Protein AF-A0A1B1AHF5-F1 (afdb_monomer_lite)

Secondary structure (DSSP, 8-state):
-PPP-----HHHHHHHHHHHHHHHHHHHHHTT---HHHHHHHHHHHHHHHHHHHHHHHHHHHHHHHHTT---HHHHHHHHHHGGG-

pLDDT: mean 87.71, std 12.76, range [36.66, 98.06]

Structure (mmCIF, N/CA/C/O backbone):
data_AF-A0A1B1AHF5-F1
#
_entry.id   AF-A0A1B1AHF5-F1
#
loop_
_atom_site.group_PDB
_atom_site.id
_atom_site.type_symbol
_atom_site.label_atom_id
_atom_site.label_alt_id
_atom_site.label_comp_id
_atom_site.label_asym_id
_atom_site.label_entity_id
_atom_site.label_seq_id
_atom_site.pdbx_PDB_ins_code
_atom_site.Cartn_x
_atom_site.Cartn_y
_atom_site.Cartn_z
_atom_site.occupancy
_atom_site.B_iso_or_equiv
_atom_site.auth_seq_id
_atom_site.auth_comp_id
_atom_site.auth_asym_id
_atom_site.auth_atom_id
_atom_site.pdbx_PDB_model_num
ATOM 1 N N . MET A 1 1 ? 4.694 -14.916 -32.810 1.00 36.66 1 MET A N 1
ATOM 2 C CA . MET A 1 1 ? 5.595 -14.170 -31.899 1.00 36.66 1 MET A CA 1
ATOM 3 C C . MET A 1 1 ? 4.831 -13.892 -30.609 1.00 36.66 1 MET A C 1
ATOM 5 O O . MET A 1 1 ? 3.755 -13.315 -30.682 1.00 36.66 1 MET A O 1
ATOM 9 N N . ARG A 1 2 ? 5.287 -14.398 -29.456 1.00 36.66 2 ARG A N 1
ATOM 10 C CA . ARG A 1 2 ? 4.576 -14.266 -28.168 1.00 36.66 2 ARG A CA 1
ATOM 11 C C . ARG A 1 2 ? 4.994 -12.943 -27.518 1.00 36.66 2 ARG A C 1
ATOM 13 O O . ARG A 1 2 ? 6.188 -12.722 -27.343 1.00 36.66 2 ARG A O 1
ATOM 20 N N . ALA A 1 3 ? 4.040 -12.066 -27.208 1.00 46.59 3 ALA A N 1
ATOM 21 C CA . ALA A 1 3 ? 4.322 -10.806 -26.521 1.00 46.59 3 ALA A CA 1
ATOM 22 C C . ALA A 1 3 ? 4.997 -11.074 -25.157 1.00 46.59 3 ALA A C 1
ATOM 24 O O . ALA A 1 3 ? 4.627 -12.042 -24.482 1.00 46.59 3 ALA A O 1
ATOM 25 N N . PRO A 1 4 ? 5.984 -10.260 -24.741 1.00 49.25 4 PRO A N 1
ATOM 26 C CA . PRO A 1 4 ? 6.669 -10.441 -23.466 1.00 49.25 4 PRO A CA 1
ATOM 27 C C . PRO A 1 4 ? 5.669 -10.302 -22.312 1.00 49.25 4 PRO A C 1
ATOM 29 O O . PRO A 1 4 ? 4.903 -9.340 -22.239 1.00 49.25 4 PRO A O 1
ATOM 32 N N . LYS A 1 5 ? 5.658 -11.297 -21.422 1.00 54.53 5 LYS A N 1
ATOM 33 C CA . LYS A 1 5 ? 4.762 -11.368 -20.264 1.00 54.53 5 LYS A CA 1
ATOM 34 C C . LYS A 1 5 ? 5.160 -10.246 -19.298 1.00 54.53 5 LYS A C 1
ATOM 36 O O . LYS A 1 5 ? 6.278 -10.258 -18.796 1.00 54.53 5 LYS A O 1
ATOM 41 N N . GLN A 1 6 ? 4.292 -9.257 -19.080 1.00 59.91 6 GLN A N 1
ATOM 42 C CA . GLN A 1 6 ? 4.535 -8.258 -18.035 1.00 59.91 6 GLN A CA 1
ATOM 43 C C . GLN A 1 6 ? 4.588 -8.949 -16.662 1.00 59.91 6 GLN A C 1
ATOM 45 O O . GLN A 1 6 ? 3.874 -9.946 -16.480 1.00 59.91 6 GLN A O 1
ATOM 50 N N . PRO A 1 7 ? 5.398 -8.452 -15.707 1.00 66.38 7 PRO A N 1
ATOM 51 C CA . PRO A 1 7 ? 5.425 -9.000 -14.357 1.00 66.38 7 PRO A CA 1
ATOM 52 C C . PRO A 1 7 ? 4.004 -9.033 -13.791 1.00 66.38 7 PRO A C 1
ATOM 54 O O . PRO A 1 7 ? 3.209 -8.104 -13.981 1.00 66.38 7 PRO A O 1
ATOM 57 N N . SER A 1 8 ? 3.650 -10.159 -13.168 1.00 74.12 8 SER A N 1
ATOM 58 C CA . SER A 1 8 ? 2.290 -10.371 -12.682 1.00 74.12 8 SER A CA 1
ATOM 59 C C . SER A 1 8 ? 1.967 -9.327 -11.623 1.00 74.12 8 SER A C 1
ATOM 61 O O . SER A 1 8 ? 2.543 -9.331 -10.541 1.00 74.12 8 SER A O 1
ATOM 63 N N . ARG A 1 9 ? 1.001 -8.454 -11.917 1.00 86.00 9 ARG A N 1
ATOM 64 C CA . ARG A 1 9 ? 0.503 -7.449 -10.966 1.00 86.00 9 ARG A CA 1
ATOM 65 C C . ARG A 1 9 ? -0.398 -8.060 -9.887 1.00 86.00 9 ARG A C 1
ATOM 67 O O . ARG A 1 9 ? -0.852 -7.350 -8.991 1.00 86.00 9 ARG A O 1
ATOM 74 N N . GLU A 1 10 ? -0.677 -9.365 -9.948 1.00 89.75 10 GLU A N 1
ATOM 75 C CA . GLU A 1 10 ? -1.562 -10.046 -8.998 1.00 89.75 10 GLU A CA 1
ATOM 76 C C . GLU A 1 10 ? -1.160 -9.888 -7.525 1.00 89.75 10 GLU A C 1
ATOM 78 O O . GLU A 1 10 ? -2.061 -9.666 -6.711 1.00 89.75 10 GLU A O 1
ATOM 83 N N . PRO A 1 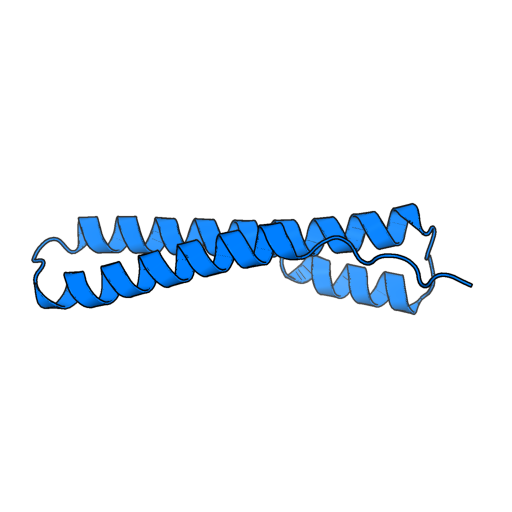11 ? 0.124 -9.991 -7.124 1.00 90.00 11 PRO A N 1
ATOM 84 C CA . PRO A 1 11 ? 0.505 -9.848 -5.721 1.00 90.00 11 PRO A CA 1
ATOM 85 C C . PRO A 1 11 ? 0.204 -8.443 -5.188 1.00 90.00 11 PRO A C 1
ATOM 87 O O . PRO A 1 11 ? -0.376 -8.308 -4.108 1.00 90.00 11 PRO A O 1
ATOM 90 N N . VAL A 1 12 ? 0.511 -7.409 -5.979 1.00 93.69 12 VAL A N 1
ATOM 91 C CA . VAL A 1 12 ? 0.211 -6.005 -5.663 1.00 93.69 12 VAL A CA 1
ATOM 92 C C . VAL A 1 12 ? -1.302 -5.801 -5.549 1.00 93.69 12 VAL A C 1
ATOM 94 O O . VAL A 1 12 ? -1.776 -5.273 -4.544 1.00 93.69 12 VAL A O 1
ATOM 97 N N . ILE A 1 13 ? -2.082 -6.310 -6.511 1.00 94.88 13 ILE A N 1
ATOM 98 C CA . ILE A 1 13 ? -3.554 -6.244 -6.487 1.00 94.88 13 ILE A CA 1
ATOM 99 C C . ILE A 1 13 ? -4.118 -6.931 -5.236 1.00 94.88 13 ILE A C 1
ATOM 101 O O . ILE A 1 13 ? -4.975 -6.368 -4.553 1.00 94.88 13 ILE A O 1
ATOM 105 N N . LYS A 1 14 ? -3.636 -8.133 -4.893 1.00 94.69 14 LYS A N 1
ATOM 106 C CA . LYS A 1 14 ? -4.062 -8.862 -3.686 1.00 94.69 14 LYS A CA 1
ATOM 107 C C . LYS A 1 14 ? -3.759 -8.063 -2.416 1.00 94.69 14 LYS A C 1
ATOM 109 O O . LYS A 1 14 ? -4.588 -8.039 -1.506 1.00 94.69 14 LYS A O 1
ATOM 114 N N . ARG A 1 15 ? -2.606 -7.393 -2.347 1.00 94.44 15 ARG A N 1
ATOM 115 C CA . ARG A 1 15 ? -2.215 -6.568 -1.194 1.00 94.44 15 ARG A CA 1
ATOM 116 C C . ARG A 1 15 ? -3.092 -5.322 -1.062 1.00 94.44 15 ARG A C 1
ATOM 118 O O . ARG A 1 15 ? -3.587 -5.056 0.030 1.00 94.44 15 ARG A O 1
ATOM 125 N N . LEU A 1 16 ? -3.362 -4.634 -2.172 1.00 97.25 16 LEU A N 1
ATOM 126 C CA . LEU A 1 16 ? -4.261 -3.477 -2.201 1.00 97.25 16 LEU A CA 1
ATOM 127 C C . LEU A 1 16 ? -5.695 -3.856 -1.811 1.00 97.25 16 LEU A C 1
ATOM 129 O O . LEU A 1 16 ? -6.281 -3.182 -0.973 1.00 97.25 16 LEU A O 1
ATOM 133 N N . ARG A 1 17 ? -6.231 -4.982 -2.304 1.00 97.69 17 ARG A N 1
ATOM 134 C CA . ARG A 1 17 ? -7.563 -5.481 -1.901 1.00 97.69 17 ARG A CA 1
ATOM 135 C C . ARG A 1 17 ? -7.664 -5.774 -0.401 1.00 97.69 17 ARG A C 1
ATOM 137 O O . ARG A 1 17 ? -8.699 -5.528 0.214 1.00 97.69 17 ARG A O 1
ATOM 144 N N . ARG A 1 18 ? -6.595 -6.295 0.211 1.00 96.31 18 ARG A N 1
ATOM 145 C CA . ARG A 1 18 ? -6.540 -6.493 1.671 1.00 96.31 18 ARG A CA 1
ATOM 146 C C . ARG A 1 18 ? -6.547 -5.155 2.412 1.00 96.31 18 ARG A C 1
ATOM 148 O O . ARG A 1 18 ? -7.322 -5.003 3.352 1.00 96.31 18 ARG A O 1
ATOM 155 N N . ALA A 1 19 ? -5.735 -4.193 1.970 1.00 97.69 19 ALA A N 1
ATOM 156 C CA . ALA A 1 19 ? -5.705 -2.844 2.539 1.00 97.69 19 ALA A CA 1
ATOM 157 C C . ALA A 1 19 ? -7.071 -2.141 2.417 1.00 97.69 19 ALA A C 1
ATOM 159 O O . ALA A 1 19 ? -7.547 -1.550 3.378 1.00 97.69 19 ALA A O 1
ATOM 160 N N . GLU A 1 20 ? -7.747 -2.294 1.279 1.00 98.06 20 GLU A N 1
ATOM 161 C CA . GLU A 1 20 ? -9.100 -1.792 1.022 1.00 98.06 20 GLU A CA 1
ATOM 162 C C . GLU A 1 20 ? -10.135 -2.402 1.986 1.00 98.06 20 GLU A C 1
ATOM 164 O O . GLU A 1 20 ? -10.960 -1.693 2.564 1.00 98.06 20 GLU A O 1
ATOM 169 N N . GLY A 1 21 ? -10.083 -3.721 2.206 1.00 97.81 21 GLY A N 1
ATOM 170 C CA . GLY A 1 21 ? -10.926 -4.399 3.193 1.00 97.81 21 GLY A CA 1
ATOM 171 C C . GLY A 1 21 ? -10.683 -3.903 4.620 1.00 97.81 21 GLY A C 1
ATOM 172 O O . GLY A 1 21 ? -11.640 -3.679 5.365 1.00 97.81 21 GLY A O 1
ATOM 173 N N . HIS A 1 22 ? -9.417 -3.683 4.977 1.00 96.94 22 HIS A N 1
ATOM 174 C CA . HIS A 1 22 ? -9.026 -3.177 6.289 1.00 96.94 22 HIS A CA 1
ATOM 175 C C . HIS A 1 22 ? -9.499 -1.732 6.494 1.00 96.94 22 HIS A C 1
ATOM 177 O O . HIS A 1 22 ? -10.125 -1.436 7.508 1.00 96.94 22 HIS A O 1
ATOM 183 N N . LEU A 1 23 ? -9.325 -0.866 5.492 1.00 97.31 23 LEU A N 1
ATOM 184 C CA . LEU A 1 23 ? -9.823 0.507 5.524 1.00 97.31 23 LEU A CA 1
ATOM 185 C C . LEU A 1 23 ? -11.346 0.550 5.704 1.00 97.31 23 LEU A C 1
ATOM 187 O O . LEU A 1 23 ? -11.843 1.273 6.562 1.00 97.31 23 LEU A O 1
ATOM 191 N N . ARG A 1 24 ? -12.090 -0.298 4.980 1.00 96.88 24 ARG A N 1
ATOM 192 C CA . ARG A 1 24 ? -13.543 -0.437 5.173 1.00 96.88 24 ARG A CA 1
ATOM 193 C C . ARG A 1 24 ? -13.917 -0.849 6.599 1.00 96.88 24 ARG A C 1
ATOM 195 O O . ARG A 1 24 ? -14.948 -0.408 7.103 1.00 96.88 24 ARG A O 1
ATOM 202 N N . ALA A 1 25 ? -13.128 -1.708 7.244 1.00 95.06 25 ALA A N 1
ATOM 203 C CA . ALA A 1 25 ? -13.355 -2.084 8.639 1.00 95.06 25 ALA A CA 1
ATOM 204 C C . ALA A 1 25 ? -13.095 -0.912 9.597 1.00 95.06 25 ALA A C 1
ATOM 206 O O . ALA A 1 25 ? -13.919 -0.676 10.478 1.00 95.06 25 ALA A O 1
ATOM 207 N N . ILE A 1 26 ? -12.031 -0.135 9.373 1.00 95.31 26 ILE A N 1
ATOM 208 C CA . ILE A 1 26 ? -11.725 1.079 10.146 1.00 95.31 26 ILE A CA 1
ATOM 209 C C . ILE A 1 26 ? -12.875 2.088 10.045 1.00 95.31 26 ILE A C 1
ATOM 211 O O . ILE A 1 26 ? -13.326 2.597 11.068 1.00 95.31 26 ILE A O 1
ATOM 215 N N . THR A 1 27 ? -13.409 2.334 8.842 1.00 94.62 27 THR A N 1
ATOM 216 C CA . THR A 1 27 ? -14.556 3.239 8.647 1.00 94.62 27 THR A CA 1
ATOM 217 C C . THR A 1 27 ? -15.783 2.799 9.447 1.00 94.62 27 THR A C 1
ATOM 219 O O . THR A 1 27 ? -16.468 3.640 10.021 1.00 94.62 27 THR A O 1
ATOM 222 N N . ARG A 1 28 ? -16.049 1.489 9.538 1.00 92.81 28 ARG A N 1
ATOM 223 C CA . ARG A 1 28 ? -17.137 0.963 10.381 1.00 92.81 28 ARG A CA 1
ATOM 224 C C . ARG A 1 28 ? -16.841 1.126 11.871 1.00 92.81 28 ARG A C 1
ATOM 226 O O . ARG A 1 28 ? -17.731 1.507 12.620 1.00 92.81 28 ARG A O 1
ATOM 233 N N . LEU A 1 29 ? -15.602 0.866 12.293 1.00 90.12 29 LEU A N 1
ATOM 234 C CA . LEU A 1 29 ? -15.186 0.995 13.692 1.00 90.12 29 LEU A CA 1
ATOM 235 C C . LEU A 1 29 ? -15.225 2.441 14.185 1.00 90.12 29 LEU A C 1
ATOM 237 O O . LEU A 1 29 ? -15.542 2.661 15.349 1.00 90.12 29 LEU A O 1
ATOM 241 N N . LEU A 1 30 ? -14.942 3.418 13.321 1.00 89.62 30 LEU A N 1
ATOM 242 C CA . LEU A 1 30 ? -15.012 4.843 13.655 1.00 89.62 30 LEU A CA 1
ATOM 243 C C . LEU A 1 30 ? -16.389 5.266 14.186 1.00 89.62 30 LEU A C 1
ATOM 2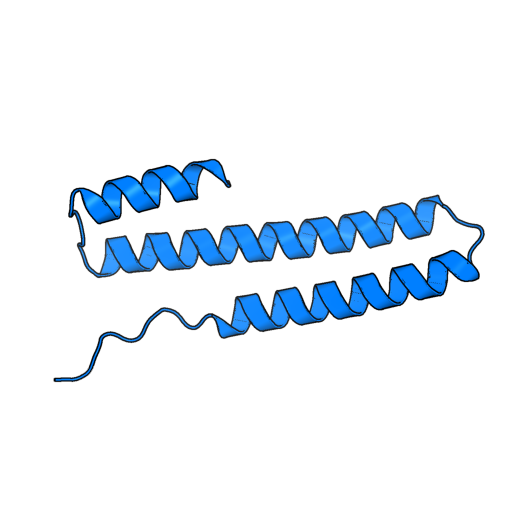45 O O . LEU A 1 30 ? -16.457 6.135 15.047 1.00 89.62 30 LEU A O 1
ATOM 249 N N . ALA A 1 31 ? -17.470 4.631 13.726 1.00 83.75 31 ALA A N 1
ATOM 250 C CA . ALA A 1 31 ? -18.820 4.929 14.199 1.00 83.75 31 ALA A CA 1
ATOM 251 C C . ALA A 1 31 ? -19.098 4.409 15.623 1.00 83.75 31 ALA A C 1
ATOM 253 O O . ALA A 1 31 ? -20.037 4.868 16.269 1.00 83.75 31 ALA A O 1
ATOM 254 N N . THR A 1 32 ? -18.313 3.445 16.117 1.00 85.50 32 THR A N 1
ATOM 255 C CA . THR A 1 32 ? -18.622 2.700 17.351 1.00 85.50 32 THR A CA 1
ATOM 256 C C . THR A 1 32 ? -17.505 2.710 18.395 1.00 85.50 32 THR A C 1
ATOM 258 O O . THR A 1 32 ? -17.739 2.333 19.541 1.00 85.50 32 THR A O 1
ATOM 261 N N . THR A 1 33 ? -16.280 3.100 18.039 1.00 79.06 33 THR A N 1
ATOM 262 C CA . THR A 1 33 ? -15.115 3.039 18.934 1.00 79.06 33 THR A CA 1
ATOM 263 C C . THR A 1 33 ? -14.838 4.365 19.635 1.00 79.06 33 THR A C 1
ATOM 265 O O . THR A 1 33 ? -14.963 5.435 19.048 1.00 79.06 33 THR A O 1
ATOM 268 N N . ARG A 1 34 ? -14.38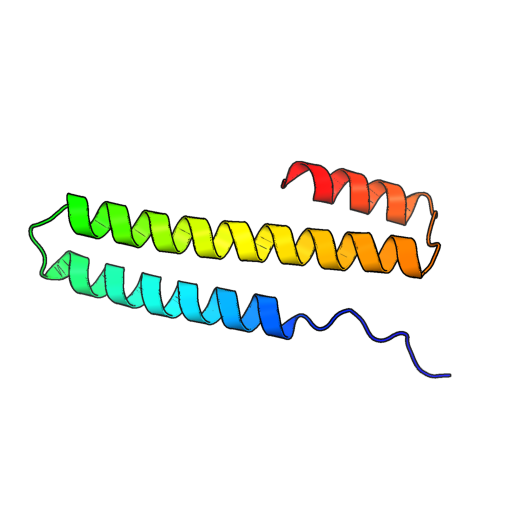2 4.294 20.890 1.00 80.19 34 ARG A N 1
ATOM 269 C CA . ARG A 1 34 ? -13.896 5.460 21.653 1.00 80.19 34 ARG A CA 1
ATOM 270 C C . ARG A 1 34 ? -12.370 5.578 21.688 1.00 80.19 34 ARG A C 1
ATOM 272 O O . ARG A 1 34 ? -11.853 6.596 22.133 1.00 80.19 34 ARG A O 1
ATOM 279 N N . SER A 1 35 ? -11.636 4.552 21.245 1.00 90.94 35 SER A N 1
ATOM 280 C CA . SER A 1 35 ? -10.168 4.562 21.289 1.00 90.94 35 SER A CA 1
ATOM 281 C C . SER A 1 35 ? -9.574 5.089 19.984 1.00 90.94 35 SER A C 1
ATOM 283 O O . SER A 1 35 ? -9.360 4.336 19.030 1.00 90.94 35 SER A O 1
ATOM 285 N N . THR A 1 36 ? -9.255 6.384 19.964 1.00 92.25 36 THR A N 1
ATOM 286 C CA . THR A 1 36 ? -8.552 7.041 18.848 1.00 92.25 36 THR A CA 1
ATOM 287 C C . THR A 1 36 ? -7.183 6.411 18.585 1.00 92.25 36 THR A C 1
ATOM 289 O O . THR A 1 36 ? -6.773 6.286 17.435 1.00 92.25 36 THR A O 1
ATOM 292 N N . VAL A 1 37 ? -6.496 5.943 19.635 1.00 94.75 37 VAL A N 1
ATOM 293 C CA . VAL A 1 37 ? -5.177 5.297 19.522 1.00 94.75 37 VAL A CA 1
ATOM 294 C C . VAL A 1 37 ? -5.257 4.006 18.706 1.00 94.75 37 VAL A C 1
ATOM 296 O O . VAL A 1 37 ? -4.441 3.801 17.811 1.00 94.75 37 VAL A O 1
ATOM 299 N N . ASN A 1 38 ? -6.257 3.158 18.964 1.00 93.38 38 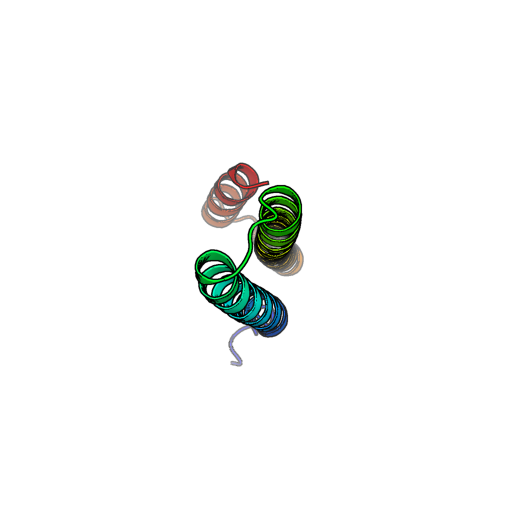ASN A N 1
ATOM 300 C CA . ASN A 1 38 ? -6.435 1.911 18.215 1.00 93.38 38 ASN A CA 1
ATOM 301 C C . ASN A 1 38 ? -6.719 2.196 16.728 1.00 93.38 38 ASN A C 1
ATOM 303 O O . ASN A 1 38 ? -6.110 1.598 15.843 1.00 93.38 38 ASN A O 1
ATOM 307 N N . ILE A 1 39 ? -7.574 3.181 16.440 1.00 94.94 39 ILE A N 1
ATOM 308 C CA . ILE A 1 39 ? -7.854 3.584 15.056 1.00 94.94 39 ILE A CA 1
ATOM 309 C C . ILE A 1 39 ? -6.603 4.116 14.358 1.00 94.94 39 ILE A C 1
ATOM 311 O O . ILE A 1 39 ? -6.313 3.690 13.241 1.00 94.94 39 ILE A O 1
ATOM 315 N N . ALA A 1 40 ? -5.822 4.975 15.015 1.00 95.31 40 ALA A N 1
ATOM 316 C CA . ALA A 1 40 ? -4.572 5.482 14.458 1.00 95.31 40 ALA A CA 1
ATOM 317 C C . ALA A 1 40 ? -3.579 4.348 14.138 1.00 95.31 40 ALA A C 1
ATOM 319 O O . ALA A 1 40 ? -2.945 4.355 13.083 1.00 95.31 40 ALA A O 1
ATOM 320 N N . GLN A 1 41 ? -3.481 3.332 15.002 1.00 96.62 41 GLN A N 1
ATOM 321 C CA . GLN A 1 41 ? -2.643 2.153 14.755 1.00 96.62 41 GLN A CA 1
ATOM 322 C C . GLN A 1 41 ? -3.119 1.339 13.544 1.00 96.62 41 GLN A C 1
ATOM 324 O O . GLN A 1 41 ? -2.298 0.924 12.724 1.00 96.62 41 GLN A O 1
ATOM 329 N N . GLN A 1 42 ? -4.431 1.136 13.396 1.00 96.19 42 GLN A N 1
ATOM 330 C CA . GLN A 1 42 ? -4.987 0.431 12.239 1.00 96.19 42 GLN A CA 1
ATOM 331 C C . GLN A 1 42 ? -4.771 1.212 10.937 1.00 96.19 42 GLN A C 1
ATOM 333 O O . GLN A 1 42 ? -4.376 0.621 9.931 1.00 96.19 42 GLN A O 1
ATOM 338 N N . ILE A 1 43 ? -4.956 2.538 10.955 1.00 96.94 43 ILE A N 1
ATOM 339 C CA . ILE A 1 43 ? -4.682 3.404 9.797 1.00 96.94 43 ILE A CA 1
ATOM 340 C C . ILE A 1 43 ? -3.210 3.295 9.399 1.00 96.94 43 ILE A C 1
ATOM 342 O O . ILE A 1 43 ? -2.921 3.010 8.239 1.00 96.94 43 ILE A O 1
ATOM 346 N N . ARG A 1 44 ? -2.283 3.389 10.358 1.00 97.94 44 ARG A N 1
ATOM 347 C CA . ARG A 1 44 ? -0.847 3.204 10.101 1.00 97.94 44 ARG A CA 1
ATOM 348 C C . ARG A 1 44 ? -0.538 1.843 9.464 1.00 97.94 44 ARG A C 1
ATOM 350 O O . ARG A 1 44 ? 0.330 1.746 8.598 1.00 97.94 44 ARG A O 1
ATOM 357 N N . ALA A 1 45 ? -1.240 0.780 9.860 1.00 96.94 45 ALA A N 1
ATOM 358 C CA . ALA A 1 45 ? -1.079 -0.538 9.243 1.00 96.94 45 ALA A CA 1
ATOM 359 C C . ALA A 1 45 ? -1.554 -0.558 7.776 1.00 96.94 45 ALA A C 1
ATOM 361 O O . ALA A 1 45 ? -0.918 -1.194 6.931 1.00 96.94 45 ALA A O 1
ATOM 362 N N . VAL A 1 46 ? -2.641 0.152 7.456 1.00 98.06 46 VAL A N 1
ATOM 363 C CA . VAL A 1 46 ? -3.114 0.335 6.074 1.00 98.06 46 VAL A CA 1
ATOM 364 C C . VAL A 1 46 ? -2.108 1.146 5.257 1.00 98.06 46 VAL A C 1
ATOM 366 O O . VAL A 1 46 ? -1.739 0.716 4.165 1.00 98.06 46 VAL A O 1
ATOM 369 N N . GLU A 1 47 ? -1.612 2.262 5.791 1.00 97.94 47 GLU A N 1
ATOM 370 C CA . GLU A 1 47 ? -0.590 3.093 5.145 1.00 97.94 47 GLU A CA 1
ATOM 371 C C . GLU A 1 47 ? 0.663 2.279 4.812 1.00 97.94 47 GLU A C 1
ATOM 373 O O . GLU A 1 47 ? 1.118 2.284 3.668 1.00 97.94 47 GLU A O 1
ATOM 378 N N . ALA A 1 48 ? 1.171 1.500 5.773 1.00 97.38 48 ALA A N 1
ATOM 379 C CA . ALA A 1 48 ? 2.318 0.623 5.559 1.00 97.38 48 ALA A CA 1
ATOM 380 C C . ALA A 1 48 ? 2.042 -0.425 4.467 1.00 97.38 48 ALA A C 1
ATOM 382 O O . ALA A 1 48 ? 2.886 -0.675 3.605 1.00 97.38 48 ALA A O 1
ATOM 383 N N . ALA A 1 49 ? 0.847 -1.025 4.452 1.00 96.31 49 ALA A N 1
ATOM 384 C CA . ALA A 1 49 ? 0.474 -2.002 3.433 1.00 96.31 49 ALA A CA 1
ATOM 385 C C . ALA A 1 49 ? 0.441 -1.395 2.019 1.00 96.31 49 ALA A C 1
ATOM 387 O O . ALA A 1 49 ? 0.916 -2.034 1.075 1.00 96.31 49 ALA A O 1
ATOM 388 N N . VAL A 1 50 ? -0.081 -0.172 1.880 1.00 97.38 50 VAL A N 1
ATOM 389 C CA . VAL A 1 50 ? -0.123 0.573 0.612 1.00 97.38 50 VAL A CA 1
ATOM 390 C C . VAL A 1 50 ? 1.279 1.013 0.188 1.00 97.38 50 VAL A C 1
ATOM 392 O O . VAL A 1 50 ? 1.644 0.832 -0.975 1.00 97.38 50 VAL A O 1
ATOM 395 N N . ALA A 1 51 ? 2.097 1.513 1.118 1.00 96.44 51 ALA A N 1
ATOM 396 C CA . ALA A 1 51 ? 3.484 1.890 0.854 1.00 96.44 51 ALA A CA 1
ATOM 397 C C . ALA A 1 51 ? 4.296 0.702 0.319 1.00 96.44 51 ALA A C 1
ATOM 399 O O . ALA A 1 51 ? 4.960 0.824 -0.711 1.00 96.44 51 ALA A O 1
ATOM 400 N N . HIS A 1 52 ? 4.160 -0.472 0.941 1.00 94.88 52 HIS A N 1
ATOM 401 C CA . HIS A 1 52 ? 4.794 -1.695 0.455 1.00 94.88 52 HIS A CA 1
ATOM 402 C C . HIS A 1 52 ? 4.291 -2.118 -0.929 1.00 94.88 52 HIS A C 1
ATOM 404 O O . HIS A 1 52 ? 5.089 -2.534 -1.764 1.00 94.88 52 HIS A O 1
ATOM 410 N N . ALA A 1 53 ? 2.986 -2.009 -1.196 1.00 95.19 53 ALA A N 1
ATOM 411 C CA . ALA A 1 53 ? 2.430 -2.335 -2.509 1.00 95.19 53 ALA A CA 1
ATOM 412 C C . ALA A 1 53 ? 2.996 -1.419 -3.611 1.00 95.19 53 ALA A C 1
ATOM 414 O O . ALA A 1 53 ? 3.340 -1.900 -4.690 1.00 95.19 53 ALA A O 1
ATOM 415 N N . LYS A 1 54 ? 3.146 -0.119 -3.320 1.00 95.00 54 LYS A N 1
ATOM 416 C CA . LYS A 1 54 ? 3.790 0.862 -4.206 1.00 95.00 54 LYS A CA 1
ATOM 417 C C . LYS A 1 54 ? 5.257 0.511 -4.469 1.00 95.00 54 LYS A C 1
ATOM 419 O O . LYS A 1 54 ? 5.661 0.453 -5.625 1.00 95.00 54 LYS A O 1
ATOM 424 N N . GLN A 1 55 ? 6.040 0.258 -3.417 1.00 94.00 55 GLN A N 1
ATOM 425 C CA . GLN A 1 55 ? 7.457 -0.107 -3.546 1.00 94.00 55 GLN A CA 1
ATOM 426 C C . GLN A 1 55 ? 7.634 -1.371 -4.389 1.00 94.00 55 GLN A C 1
ATOM 428 O O . GLN A 1 55 ? 8.441 -1.384 -5.311 1.00 94.00 55 GLN A O 1
ATOM 433 N N . GLN A 1 56 ? 6.827 -2.401 -4.123 1.00 92.75 56 GLN A N 1
ATOM 434 C CA . GLN A 1 56 ? 6.855 -3.639 -4.893 1.00 92.75 56 GLN A CA 1
ATOM 435 C C . GLN A 1 56 ? 6.542 -3.392 -6.376 1.00 92.75 56 GLN A C 1
ATOM 437 O O . GLN A 1 56 ? 7.275 -3.866 -7.233 1.00 92.75 56 GLN A O 1
ATOM 442 N N . LEU A 1 57 ? 5.509 -2.600 -6.686 1.00 91.38 57 LEU A N 1
ATOM 443 C CA . LEU A 1 57 ? 5.162 -2.256 -8.069 1.00 91.38 57 LEU A CA 1
ATOM 444 C C . LEU A 1 57 ? 6.320 -1.566 -8.808 1.00 91.38 57 LEU A C 1
ATOM 446 O O . LEU A 1 57 ? 6.584 -1.881 -9.968 1.00 91.38 57 LEU A O 1
ATOM 450 N N . ILE A 1 58 ? 6.994 -0.624 -8.142 1.00 91.38 58 ILE A N 1
ATOM 451 C CA . ILE A 1 58 ? 8.139 0.096 -8.708 1.00 91.38 58 ILE A CA 1
ATOM 452 C C . ILE A 1 58 ? 9.309 -0.866 -8.930 1.00 91.38 58 ILE A C 1
ATOM 454 O O . ILE A 1 58 ? 9.867 -0.895 -10.024 1.00 91.38 58 ILE A O 1
ATOM 458 N N . HIS A 1 59 ? 9.650 -1.683 -7.932 1.00 89.81 59 HIS A N 1
ATOM 459 C CA . HIS A 1 59 ? 10.748 -2.645 -8.029 1.00 89.81 59 HIS A CA 1
ATOM 460 C C . HIS A 1 59 ? 10.513 -3.674 -9.143 1.00 89.81 59 HIS A C 1
ATOM 462 O O . HIS A 1 59 ? 11.419 -3.913 -9.938 1.00 89.81 59 HIS A O 1
ATOM 468 N N . ASP A 1 60 ? 9.296 -4.214 -9.259 1.00 88.62 60 ASP A N 1
ATOM 469 C CA . ASP A 1 60 ? 8.932 -5.174 -10.308 1.00 88.62 60 ASP A CA 1
ATOM 470 C C . ASP A 1 60 ? 9.109 -4.560 -11.711 1.00 88.62 60 ASP A C 1
ATOM 472 O O . ASP A 1 60 ? 9.597 -5.217 -12.633 1.00 88.62 60 ASP A O 1
ATOM 476 N N . HIS A 1 61 ? 8.751 -3.281 -11.881 1.00 86.56 61 HIS A N 1
ATOM 477 C CA . HIS A 1 61 ? 8.962 -2.565 -13.140 1.00 86.56 61 HIS A CA 1
ATOM 478 C C . HIS A 1 61 ? 10.452 -2.326 -13.420 1.00 86.56 61 HIS A C 1
ATOM 480 O O . HIS A 1 61 ? 10.921 -2.616 -14.521 1.00 86.56 61 HIS A O 1
ATOM 486 N N . MET A 1 62 ? 11.209 -1.845 -12.426 1.00 85.88 62 MET A N 1
ATOM 487 C CA . MET A 1 62 ? 12.652 -1.617 -12.558 1.00 85.88 62 MET A CA 1
ATOM 488 C C . MET A 1 62 ? 13.387 -2.895 -12.961 1.00 85.88 62 MET A C 1
ATOM 490 O O . MET A 1 62 ? 14.206 -2.877 -13.881 1.00 85.88 62 MET A O 1
ATOM 494 N N . GLN A 1 63 ? 13.062 -4.011 -12.307 1.00 86.25 63 GLN A N 1
ATOM 495 C CA . GLN A 1 63 ? 13.674 -5.298 -12.590 1.00 86.25 63 GLN A CA 1
ATOM 496 C C . GLN A 1 63 ? 13.365 -5.768 -14.018 1.00 86.25 63 GLN A C 1
ATOM 498 O O . GLN A 1 63 ? 14.278 -6.180 -14.729 1.00 86.25 63 GLN A O 1
ATOM 503 N N . HIS A 1 64 ? 12.127 -5.601 -14.492 1.00 84.12 64 HIS A N 1
ATOM 504 C CA . HIS A 1 64 ? 11.750 -5.941 -15.870 1.00 84.12 64 HIS A CA 1
ATOM 505 C C . HIS A 1 64 ? 12.498 -5.109 -16.923 1.00 84.12 64 HIS A C 1
ATOM 507 O O . HIS A 1 64 ? 12.915 -5.648 -17.948 1.00 84.12 64 HIS A O 1
ATOM 513 N N . CYS A 1 65 ? 12.700 -3.807 -16.689 1.00 86.31 65 CYS A N 1
ATOM 514 C CA . CYS A 1 65 ? 13.497 -2.958 -17.585 1.00 86.31 65 CYS A CA 1
ATOM 515 C C . CYS A 1 65 ? 14.948 -3.452 -17.691 1.00 86.31 65 CYS A C 1
ATOM 517 O O . CYS A 1 65 ? 15.488 -3.569 -18.795 1.00 86.31 65 CYS A O 1
ATOM 519 N N . VAL A 1 66 ? 15.557 -3.794 -16.551 1.00 85.38 66 VAL A N 1
ATOM 520 C CA . VAL A 1 66 ? 16.933 -4.308 -16.484 1.00 85.38 66 VAL A CA 1
ATOM 521 C C . VAL A 1 66 ? 17.050 -5.681 -17.152 1.00 85.38 66 VAL A C 1
ATOM 523 O O . VAL A 1 66 ? 17.934 -5.876 -17.985 1.00 85.38 66 VAL A O 1
ATOM 526 N N . GLU A 1 67 ? 16.141 -6.615 -16.855 1.00 86.38 67 GLU A N 1
ATOM 527 C CA . GLU A 1 67 ? 16.118 -7.966 -17.440 1.00 86.38 67 GLU A CA 1
ATOM 528 C C . GLU A 1 67 ? 15.968 -7.934 -18.966 1.00 86.38 67 GLU A C 1
ATOM 530 O O . GLU A 1 67 ? 16.576 -8.731 -19.682 1.00 86.38 67 GLU A O 1
ATOM 535 N N . ARG A 1 68 ? 15.202 -6.970 -19.490 1.00 84.56 68 ARG A N 1
ATOM 536 C CA . ARG A 1 68 ? 15.033 -6.774 -20.936 1.00 84.56 68 ARG A CA 1
ATOM 537 C C . ARG A 1 68 ? 16.180 -6.013 -21.593 1.00 84.56 68 ARG A C 1
ATOM 539 O O . ARG A 1 68 ? 16.162 -5.869 -22.815 1.00 84.56 68 ARG A O 1
ATOM 546 N N . ARG A 1 69 ? 17.169 -5.555 -20.813 1.00 82.44 69 ARG A N 1
ATOM 547 C CA . ARG A 1 69 ? 18.274 -4.687 -21.254 1.00 82.44 69 ARG A CA 1
ATOM 548 C C . ARG A 1 69 ? 17.755 -3.451 -22.002 1.00 82.44 69 ARG A C 1
ATOM 550 O O . ARG A 1 69 ? 18.399 -2.965 -22.930 1.00 82.44 69 ARG A O 1
ATOM 557 N N . ASP A 1 70 ? 16.576 -2.965 -21.610 1.00 81.00 70 ASP A N 1
ATOM 558 C CA . ASP A 1 70 ? 15.941 -1.803 -22.222 1.00 81.00 70 ASP A CA 1
ATOM 559 C C . ASP A 1 70 ? 16.546 -0.535 -21.618 1.00 81.00 70 ASP A C 1
ATOM 561 O O . ASP A 1 70 ? 16.111 -0.023 -20.588 1.00 81.00 70 ASP A O 1
ATOM 565 N N . LEU A 1 71 ? 17.624 -0.078 -22.254 1.00 78.44 71 LEU A N 1
ATOM 566 C CA . LEU A 1 71 ? 18.353 1.139 -21.900 1.00 78.44 71 LEU A CA 1
ATOM 567 C C . LEU A 1 71 ? 17.966 2.310 -22.810 1.00 78.44 71 LEU A C 1
ATOM 569 O O . LEU A 1 71 ? 18.749 3.243 -22.999 1.00 78.44 71 LEU A O 1
ATOM 573 N N . SER A 1 72 ? 16.773 2.257 -23.408 1.00 86.94 72 SER A N 1
ATOM 574 C CA . SER A 1 72 ? 16.256 3.375 -24.189 1.00 86.94 72 SER A CA 1
ATOM 575 C C . SER A 1 72 ? 16.162 4.641 -23.328 1.00 86.94 72 SER A C 1
ATOM 577 O O . SER A 1 72 ? 15.950 4.598 -22.111 1.00 86.94 72 SER A O 1
ATOM 579 N N . GLY A 1 73 ? 16.313 5.806 -23.964 1.00 86.19 73 GLY A N 1
ATOM 580 C CA . GLY A 1 73 ? 16.175 7.091 -23.273 1.00 86.19 73 GLY A CA 1
ATOM 581 C C . GLY A 1 73 ? 14.809 7.253 -22.594 1.00 86.19 73 GLY A C 1
ATOM 582 O O . GLY A 1 73 ? 14.719 7.909 -21.557 1.00 86.19 73 GLY A O 1
ATOM 583 N N . ASP A 1 74 ? 13.769 6.618 -23.140 1.00 86.88 74 ASP A N 1
ATOM 584 C CA . ASP A 1 74 ? 12.421 6.574 -22.568 1.00 86.88 74 ASP A CA 1
ATOM 585 C C . ASP A 1 74 ? 12.347 5.715 -21.308 1.00 86.88 74 ASP A C 1
ATOM 587 O O . ASP A 1 74 ? 11.910 6.222 -20.275 1.00 86.88 74 ASP A O 1
ATOM 591 N N . ALA A 1 75 ? 12.870 4.485 -21.337 1.00 85.00 75 ALA A N 1
ATOM 592 C CA . ALA A 1 75 ? 12.929 3.628 -20.152 1.00 85.00 75 ALA A CA 1
ATOM 593 C C . ALA A 1 75 ? 13.711 4.300 -19.008 1.00 85.00 75 ALA A C 1
ATOM 595 O O . ALA A 1 75 ? 13.264 4.334 -17.864 1.00 85.00 75 ALA A O 1
ATOM 596 N N . LEU A 1 76 ? 14.840 4.951 -19.310 1.00 86.38 76 LEU A N 1
ATOM 597 C CA . LEU A 1 76 ? 15.620 5.703 -18.316 1.00 86.38 76 LEU A CA 1
ATOM 598 C C . LEU A 1 76 ? 14.897 6.953 -17.785 1.00 86.38 76 LEU A C 1
ATOM 600 O O . LEU A 1 76 ? 15.182 7.418 -16.676 1.00 86.38 76 LEU A O 1
ATOM 604 N N . ARG A 1 77 ? 13.999 7.558 -18.569 1.00 90.25 77 ARG A N 1
ATOM 605 C CA . ARG A 1 77 ? 13.135 8.651 -18.098 1.00 90.25 77 ARG A CA 1
ATOM 606 C C . ARG A 1 77 ? 12.044 8.121 -17.174 1.00 90.25 77 ARG A C 1
ATOM 608 O O . ARG A 1 77 ? 11.847 8.708 -16.112 1.00 90.25 77 ARG A O 1
ATOM 615 N N . GLU A 1 78 ? 11.395 7.020 -17.537 1.00 89.06 78 GLU A N 1
ATOM 616 C CA . GLU A 1 78 ? 10.361 6.371 -16.726 1.00 89.06 78 GLU A CA 1
ATOM 617 C C . GLU A 1 78 ? 10.925 5.887 -15.381 1.00 89.06 78 GLU A C 1
ATOM 619 O O . GLU A 1 78 ? 10.403 6.263 -14.332 1.00 89.06 78 GLU A O 1
ATOM 624 N N . LEU A 1 79 ? 12.068 5.189 -15.377 1.00 87.38 79 LEU A N 1
ATOM 625 C CA . LEU A 1 79 ? 12.752 4.762 -14.148 1.00 87.38 79 LEU A CA 1
ATOM 626 C C . LEU A 1 79 ? 13.080 5.945 -13.225 1.00 87.38 79 LEU A C 1
ATOM 628 O O . LEU A 1 79 ? 12.845 5.878 -12.019 1.00 87.38 79 LEU A O 1
ATOM 632 N N . ARG A 1 80 ? 13.566 7.063 -13.785 1.00 89.31 80 ARG A N 1
ATOM 633 C CA . ARG A 1 80 ? 13.821 8.292 -13.014 1.00 89.31 80 ARG A CA 1
ATOM 634 C C . ARG A 1 80 ? 12.552 8.905 -12.434 1.00 89.31 80 ARG A C 1
ATOM 636 O O . ARG A 1 80 ? 12.627 9.526 -11.380 1.00 89.31 80 ARG A O 1
ATOM 643 N N . GLN A 1 81 ? 11.408 8.789 -13.105 1.00 92.00 81 GLN A N 1
ATOM 644 C CA . GLN A 1 81 ? 10.133 9.250 -12.554 1.00 9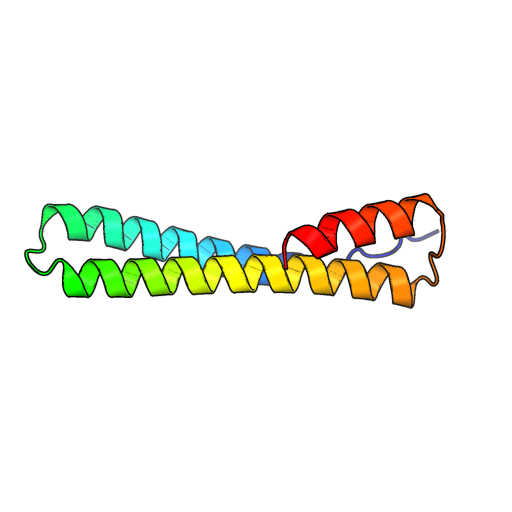2.00 81 GLN A CA 1
ATOM 645 C C . GLN A 1 81 ? 9.656 8.331 -11.430 1.00 92.00 81 GLN A C 1
ATOM 647 O O . GLN A 1 81 ? 9.275 8.831 -10.376 1.00 92.00 81 GLN A O 1
ATOM 652 N N . LEU A 1 82 ? 9.735 7.012 -11.620 1.00 89.88 82 LEU A N 1
ATOM 653 C CA . LEU A 1 82 ? 9.334 6.025 -10.617 1.00 89.88 82 LEU A CA 1
ATOM 654 C C . LEU A 1 82 ? 10.172 6.121 -9.337 1.00 89.88 82 LEU A C 1
ATOM 656 O O . LEU A 1 82 ? 9.619 6.050 -8.242 1.00 89.88 82 LEU A O 1
ATOM 660 N N . ALA A 1 83 ? 11.476 6.377 -9.462 1.00 88.12 83 ALA A N 1
ATOM 661 C CA . ALA A 1 83 ? 12.373 6.570 -8.324 1.00 88.12 83 ALA A CA 1
ATOM 662 C C . ALA A 1 83 ? 11.963 7.735 -7.402 1.00 88.12 83 ALA A C 1
ATOM 664 O O . ALA A 1 83 ? 12.296 7.713 -6.225 1.00 88.12 83 ALA A O 1
ATOM 665 N N . LYS A 1 84 ? 11.206 8.730 -7.892 1.00 92.38 84 LYS A N 1
ATOM 666 C CA . LYS A 1 84 ? 10.703 9.850 -7.067 1.00 92.38 84 LYS A CA 1
ATOM 667 C C . LYS A 1 84 ? 9.631 9.431 -6.061 1.00 92.38 84 LYS A C 1
ATOM 669 O O . LYS A 1 84 ? 9.271 10.217 -5.191 1.00 92.38 84 LYS A O 1
ATOM 674 N N . PHE A 1 85 ? 9.060 8.243 -6.234 1.00 89.56 85 PHE A N 1
ATOM 675 C CA . PHE A 1 85 ? 8.003 7.714 -5.381 1.00 89.56 85 PHE A CA 1
ATOM 676 C C . PHE A 1 85 ? 8.519 6.701 -4.355 1.00 89.56 85 PHE A C 1
ATOM 678 O O . PHE A 1 85 ? 7.697 6.133 -3.628 1.00 89.56 85 PHE A O 1
ATOM 685 N N . LEU A 1 86 ? 9.830 6.459 -4.299 1.00 83.88 86 LEU A N 1
ATOM 686 C CA . LEU A 1 86 ? 10.497 5.682 -3.254 1.00 83.88 86 LEU A CA 1
ATOM 687 C C . LEU A 1 86 ? 10.974 6.617 -2.142 1.00 83.88 86 LEU A C 1
ATOM 689 O O . LEU A 1 86 ? 10.750 6.231 -0.974 1.00 83.88 86 LEU A O 1
#

Foldseek 3Di:
DDPDDQPDLVVLVVLLVVLVVLVVVLVVVVVPDPDPPVSVVSVVVSVVSNLVSLVVVLVSLVVVCVVVVPPDPVSVVVNVVSVVSD

Radius of gyration: 17.83 Å; chains: 1; bounding b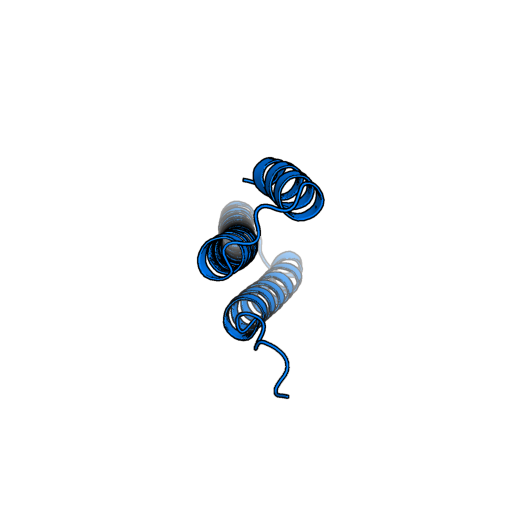ox: 37×24×54 Å

InterPro domains:
  IPR003735 Metal-sensitive transcriptional repressor [PF02583] (9-82)
  IPR003735 Metal-sensitive transcriptional repressor [PTHR33677] (6-84)
  IPR038390 Metal-sensitive repressor, helix protomer superfamily [G3DSA:1.20.58.1000] (2-86)

Organism: NCBI:txid1759059

Sequence (86 aa):
MRAPKQPSREPVIKRLRRAEGHLRAITRLLATTRSTVNIAQQIRAVEAAVAHAKQQLIHDHMQHCVERRDLSGDALRELRQLAKFL